Protein AF-A0A6C0J3F4-F1 (afdb_monomer)

Mean predicted aligned error: 19.99 Å

pLDDT: mean 73.55, std 19.99, range [33.19, 97.25]

Radius of gyration: 28.41 Å; Cα contacts (8 Å, |Δi|>4): 77; chains: 1; bounding box: 62×61×69 Å

Organism: NCBI:txid1070528

Sequence (153 aa):
MEDCNICYSNISTVSEQITLSCQHSMCKNCYLHLTKSICPYCRKQFDYSLKDNIKRQELNIDNNYTHPPQLFDTSIHLLNSNFNQLDISNNTRLNNYHIPFSRRERHKIRRRRRDLTESEIKERRKIIRNKCKRKWLLKKGRLNKLKWFEVIL

InterPro domains:
  IPR001841 Zinc finger, RING-type [PF14634] (3-44)
  IPR001841 Zinc finger, RING-type [PS50089] (4-43)
  IPR013083 Zinc finger, RING/FYVE/PHD-type [G3DSA:3.30.40.10] (1-64)
  IPR017907 Zinc finger, RING-type, conserved site [PS00518] (22-31)

Foldseek 3Di:
DDAFPPPRHDQVPDFDWDADPVRDIGGPVVCLQDLAQADPPPRDHDDDDPVSVVVNVVVVNDNPPPDDPPPPPPVPPDDDDDDDDDDDDDDDPPPPPVVPQPPVRVVVVVVVPDDDDPVVVVVVVVVVVVVVVVVVVVVVVVVVVVVVVVVVD

Structure (mmCIF, N/CA/C/O backbone):
data_AF-A0A6C0J3F4-F1
#
_entry.id   AF-A0A6C0J3F4-F1
#
loop_
_atom_site.group_PDB
_atom_site.id
_atom_site.type_symbol
_atom_site.label_atom_id
_atom_site.label_alt_id
_atom_site.label_comp_id
_atom_site.label_asym_id
_atom_site.label_entity_id
_atom_site.label_seq_id
_atom_site.pdbx_PDB_ins_code
_atom_site.Cartn_x
_atom_site.Cartn_y
_atom_site.Cartn_z
_atom_site.occupancy
_atom_site.B_iso_or_equiv
_atom_site.auth_seq_id
_atom_site.auth_comp_id
_atom_site.auth_asym_id
_atom_site.auth_atom_id
_atom_site.pdbx_PDB_model_num
ATOM 1 N N . MET A 1 1 ? -10.549 -24.325 19.747 1.00 53.44 1 MET A N 1
ATOM 2 C CA . MET A 1 1 ? -9.502 -23.304 19.549 1.00 53.44 1 MET A CA 1
ATOM 3 C C . MET A 1 1 ? -10.092 -22.268 18.626 1.00 53.44 1 MET A C 1
ATOM 5 O O . MET A 1 1 ? -10.528 -22.646 17.548 1.00 53.44 1 MET A O 1
ATOM 9 N N . GLU A 1 2 ? -10.231 -21.030 19.089 1.00 67.62 2 GLU A N 1
ATOM 10 C CA . GLU A 1 2 ? -10.721 -19.947 18.236 1.00 67.62 2 GLU A CA 1
ATOM 11 C C . GLU A 1 2 ? -9.522 -19.273 17.573 1.00 67.62 2 GLU A C 1
ATOM 13 O O . GLU A 1 2 ? -8.640 -18.736 18.247 1.00 67.62 2 GLU A O 1
ATOM 18 N N . ASP A 1 3 ? -9.484 -19.328 16.247 1.00 80.81 3 ASP A N 1
ATOM 19 C CA . ASP A 1 3 ? -8.491 -18.617 15.456 1.00 80.81 3 ASP A CA 1
ATOM 20 C C . ASP A 1 3 ? -8.988 -17.206 15.152 1.00 80.81 3 ASP A C 1
ATOM 22 O O . ASP A 1 3 ? -10.180 -16.947 14.967 1.00 80.81 3 ASP A O 1
ATOM 26 N N . CYS A 1 4 ? -8.062 -16.255 15.081 1.00 84.19 4 CYS A N 1
ATOM 27 C CA . CYS A 1 4 ? -8.418 -14.909 14.668 1.00 84.19 4 CYS A CA 1
ATOM 28 C C . CYS A 1 4 ? -8.677 -14.861 13.159 1.00 84.19 4 CYS A C 1
ATOM 30 O O . CYS A 1 4 ? -7.757 -15.062 12.375 1.00 84.19 4 CYS A O 1
ATOM 32 N N . ASN A 1 5 ? -9.873 -14.455 12.732 1.00 84.00 5 ASN A N 1
ATOM 33 C CA . ASN A 1 5 ? -10.233 -14.377 11.305 1.00 84.00 5 ASN A CA 1
ATOM 34 C C . ASN A 1 5 ? -9.459 -13.316 10.490 1.00 84.00 5 ASN A C 1
ATOM 36 O O . ASN A 1 5 ? -9.658 -13.203 9.284 1.00 84.00 5 ASN A O 1
ATOM 40 N N . ILE A 1 6 ? -8.609 -12.505 11.130 1.00 86.38 6 ILE A N 1
ATOM 41 C CA . ILE A 1 6 ? -7.793 -11.481 10.457 1.00 86.38 6 ILE A CA 1
ATOM 42 C C . ILE A 1 6 ? -6.390 -12.016 10.152 1.00 86.38 6 ILE A C 1
ATOM 44 O O . ILE A 1 6 ? -5.904 -11.866 9.035 1.00 86.38 6 ILE A O 1
ATOM 48 N N . CYS A 1 7 ? -5.730 -12.618 11.145 1.00 87.69 7 CYS A N 1
ATOM 49 C CA . CYS A 1 7 ? -4.346 -13.089 11.028 1.00 87.69 7 CYS A CA 1
ATOM 50 C C . CYS A 1 7 ? -4.209 -14.619 11.011 1.00 87.69 7 CYS A C 1
ATOM 52 O O . CYS A 1 7 ? -3.093 -15.118 10.908 1.00 87.69 7 CYS A O 1
ATOM 54 N N . TYR A 1 8 ? -5.318 -15.353 11.152 1.00 86.31 8 TYR A N 1
ATOM 55 C CA . TYR A 1 8 ? -5.394 -16.818 11.238 1.00 86.31 8 TYR A CA 1
ATOM 56 C C . TYR A 1 8 ? -4.472 -17.434 12.299 1.00 86.31 8 TYR A C 1
ATOM 58 O O . TYR A 1 8 ? -4.067 -18.587 12.202 1.00 86.31 8 TYR A O 1
ATOM 66 N N . SER A 1 9 ? -4.100 -16.646 13.309 1.00 81.94 9 SER A N 1
ATOM 67 C CA . SER A 1 9 ? -3.275 -17.106 14.421 1.00 81.94 9 SER A CA 1
ATOM 68 C C . SER A 1 9 ? -4.160 -17.576 15.564 1.00 81.94 9 SER A C 1
ATOM 70 O O . SER A 1 9 ? -5.216 -16.988 15.824 1.00 81.94 9 SER A O 1
ATOM 72 N N . ASN A 1 10 ? -3.685 -18.599 16.266 1.00 75.19 10 ASN A N 1
ATOM 73 C CA . ASN A 1 10 ? -4.386 -19.184 17.394 1.00 75.19 10 ASN A CA 1
ATOM 74 C C . ASN A 1 10 ? -4.392 -18.199 18.573 1.00 75.19 10 ASN A C 1
ATOM 76 O O . ASN A 1 10 ? -3.337 -17.815 19.094 1.00 75.19 10 ASN A O 1
ATOM 80 N N . ILE A 1 11 ? -5.588 -17.751 18.961 1.00 69.12 11 ILE A N 1
ATOM 81 C CA . ILE A 1 11 ? -5.772 -16.703 19.975 1.00 69.12 11 ILE A CA 1
ATOM 82 C C . ILE A 1 11 ? -5.253 -17.193 21.334 1.00 69.12 11 ILE A C 1
ATOM 84 O O . ILE A 1 11 ? -4.614 -16.437 22.061 1.00 69.12 11 ILE A O 1
ATOM 88 N N . SER A 1 12 ? -5.428 -18.481 21.641 1.00 63.81 12 SER A N 1
ATOM 89 C CA . SER A 1 12 ? -5.094 -19.068 22.944 1.00 63.81 12 SER A CA 1
ATOM 90 C C . SER A 1 12 ? -3.597 -19.074 23.277 1.00 63.81 12 SER A C 1
ATOM 92 O O . SER A 1 12 ? -3.243 -19.189 24.445 1.00 63.81 12 SER A O 1
ATOM 94 N N . THR A 1 13 ? -2.717 -18.961 22.279 1.00 60.41 13 THR A N 1
ATOM 95 C CA . THR A 1 13 ? -1.264 -19.119 22.468 1.00 60.41 13 THR A CA 1
ATOM 96 C C . THR A 1 13 ? -0.467 -17.821 22.367 1.00 60.41 13 THR A C 1
ATOM 98 O O . THR A 1 13 ? 0.656 -17.775 22.854 1.00 60.41 13 THR A O 1
ATOM 101 N N . VAL A 1 14 ? -0.997 -16.777 21.714 1.00 60.34 14 VAL A N 1
ATOM 102 C CA . VAL A 1 14 ? -0.178 -15.621 21.284 1.00 60.34 14 VAL A CA 1
ATOM 103 C C . VAL A 1 14 ? -0.761 -14.265 21.685 1.00 60.34 14 VAL A C 1
ATOM 105 O O . VAL A 1 14 ? -0.009 -13.302 21.830 1.00 60.34 14 VAL A O 1
A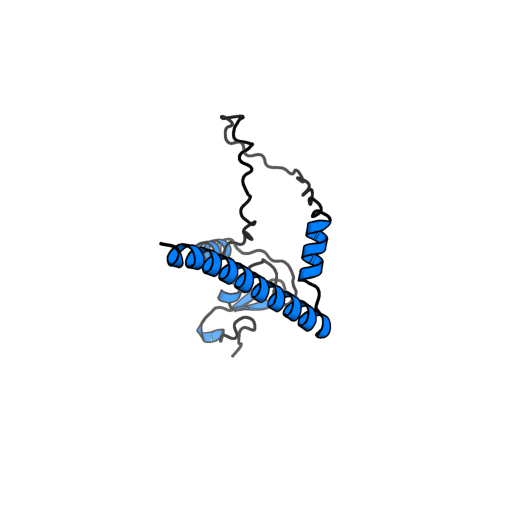TOM 108 N N . SER A 1 15 ? -2.076 -14.132 21.876 1.00 65.25 15 SER A N 1
ATOM 109 C CA . SER A 1 15 ? -2.653 -12.806 22.115 1.00 65.25 15 SER A CA 1
ATOM 110 C C . SER A 1 15 ? -4.022 -12.848 22.773 1.00 65.25 15 SER A C 1
ATOM 112 O O . SER A 1 15 ? -4.896 -13.581 22.327 1.00 65.25 15 SER A O 1
ATOM 114 N N . GLU A 1 16 ? -4.245 -11.953 23.733 1.00 80.38 16 GLU A N 1
ATOM 115 C CA . GLU A 1 16 ? -5.573 -11.672 24.285 1.00 80.38 16 GLU A CA 1
ATOM 116 C C . GLU A 1 16 ? -6.604 -11.372 23.175 1.00 80.38 16 GLU A C 1
ATOM 118 O O . GLU A 1 16 ? -6.291 -10.726 22.167 1.00 80.38 16 GLU A O 1
ATOM 123 N N . GLN A 1 17 ? -7.844 -11.821 23.372 1.00 87.06 17 GLN A N 1
ATOM 124 C CA . GLN A 1 17 ? -8.982 -11.508 22.507 1.00 87.06 17 GLN A CA 1
ATOM 125 C C . GLN A 1 17 ? -9.610 -10.179 22.941 1.00 87.06 17 GLN A C 1
ATOM 127 O O . GLN A 1 17 ? -9.798 -9.933 24.131 1.00 87.06 17 GLN A O 1
ATOM 132 N N . ILE A 1 18 ? -9.951 -9.324 21.978 1.00 88.50 18 ILE A N 1
ATOM 133 C CA . ILE A 1 18 ? -10.669 -8.067 22.212 1.00 88.50 18 ILE A CA 1
ATOM 134 C C . ILE A 1 18 ? -12.017 -8.135 21.512 1.00 88.50 18 ILE A C 1
ATOM 136 O O . ILE A 1 18 ? -12.087 -8.447 20.321 1.00 88.50 18 ILE A O 1
ATOM 140 N N . THR A 1 19 ? -13.070 -7.778 22.243 1.00 90.81 19 THR A N 1
ATOM 141 C CA . THR A 1 19 ? -14.430 -7.643 21.720 1.00 90.81 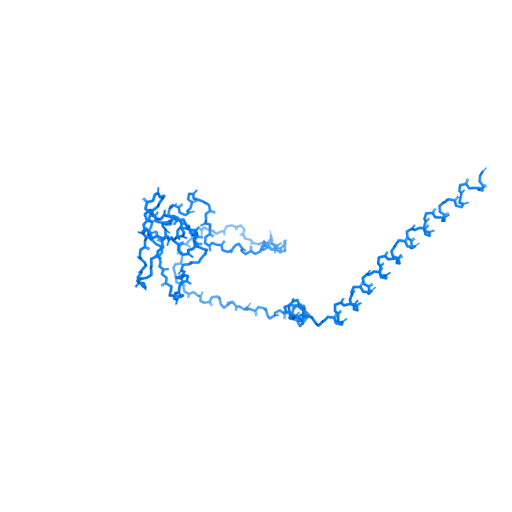19 THR A CA 1
ATOM 142 C C . THR A 1 19 ? -14.783 -6.167 21.603 1.00 90.81 19 THR A C 1
ATOM 144 O O . THR A 1 19 ? -14.720 -5.418 22.575 1.00 90.81 19 THR A O 1
ATOM 147 N N . LEU A 1 20 ? -15.144 -5.738 20.395 1.00 90.88 20 LEU A N 1
ATOM 148 C CA . LEU A 1 20 ? -15.565 -4.365 20.121 1.00 90.88 20 LEU A CA 1
ATOM 149 C C . LEU A 1 20 ? -17.006 -4.117 20.598 1.00 90.88 20 LEU A C 1
ATOM 151 O O . LEU A 1 20 ? -17.793 -5.045 20.769 1.00 90.88 20 LEU A O 1
ATOM 155 N N . SER A 1 21 ? -17.414 -2.845 20.673 1.00 89.81 21 SER A N 1
ATOM 156 C CA . SER A 1 21 ? -18.798 -2.436 20.997 1.00 89.81 21 SER A CA 1
ATOM 157 C C . SER A 1 21 ? -19.861 -2.955 20.016 1.00 89.81 21 SER A C 1
ATOM 159 O O . SER A 1 21 ? -21.056 -2.929 20.299 1.00 89.81 21 SER A O 1
ATOM 161 N N . CYS A 1 22 ? -19.438 -3.420 18.840 1.00 91.31 22 CYS A N 1
ATOM 162 C CA . CYS A 1 22 ? -20.277 -4.080 17.844 1.00 91.31 22 CYS A CA 1
ATOM 163 C C . CYS A 1 22 ? -20.351 -5.607 18.013 1.00 91.31 22 CYS A C 1
ATOM 165 O O . CYS A 1 22 ? -20.757 -6.276 17.069 1.00 91.31 22 CYS A O 1
ATOM 167 N N . GLN A 1 23 ? -19.916 -6.145 19.159 1.00 92.25 23 GLN A N 1
ATOM 168 C CA . GLN A 1 23 ? -19.899 -7.575 19.510 1.00 92.25 23 GLN A CA 1
ATOM 169 C C . GLN A 1 23 ? -19.016 -8.467 18.623 1.00 92.25 23 GLN A C 1
ATOM 171 O O . GLN A 1 23 ? -19.019 -9.683 18.769 1.00 92.25 23 GLN A O 1
ATOM 176 N N . HIS A 1 24 ? -18.211 -7.882 17.737 1.00 91.56 24 HIS A N 1
ATOM 177 C CA . HIS A 1 24 ? -17.225 -8.633 16.968 1.00 91.56 24 HIS A CA 1
ATOM 178 C C . HIS A 1 24 ? -15.910 -8.734 17.735 1.00 91.56 24 HIS A C 1
ATOM 180 O O . HIS A 1 24 ? -15.428 -7.729 18.271 1.00 91.56 24 HIS A O 1
ATOM 186 N N . SER A 1 25 ? -15.312 -9.923 17.732 1.00 90.44 25 SER A N 1
ATOM 187 C CA . SER A 1 25 ? -14.047 -10.201 18.402 1.00 90.44 25 SER A CA 1
ATOM 188 C C . SER A 1 25 ? -12.888 -10.374 17.414 1.00 90.44 25 SER A C 1
ATOM 190 O O . SER A 1 25 ? -13.057 -10.752 16.250 1.00 90.44 25 SER A O 1
ATOM 192 N N . MET A 1 26 ? -11.684 -10.031 17.864 1.00 90.25 26 MET A N 1
ATOM 193 C CA . MET A 1 26 ? -10.438 -10.259 17.132 1.00 90.25 26 MET A CA 1
ATOM 194 C C . MET A 1 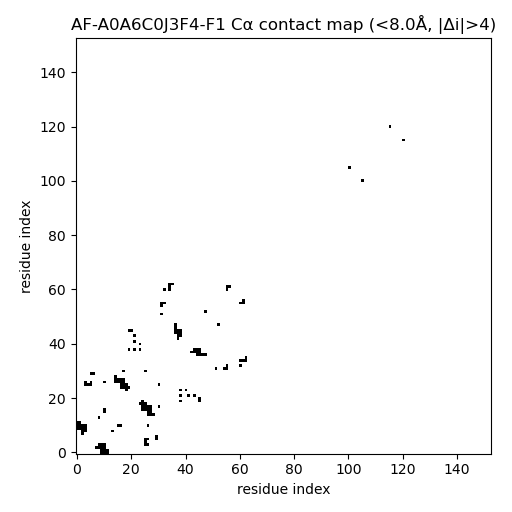26 ? -9.247 -10.314 18.087 1.00 90.25 26 MET A C 1
ATOM 196 O O . MET A 1 26 ? -9.349 -9.957 19.259 1.00 90.25 26 MET A O 1
ATOM 200 N N . CYS A 1 27 ? -8.096 -10.724 17.566 1.00 90.44 27 CYS A N 1
ATOM 201 C CA . CYS A 1 27 ? -6.854 -10.720 18.321 1.00 90.44 27 CYS A CA 1
ATOM 202 C C . CYS A 1 27 ? -6.415 -9.290 18.691 1.00 90.44 27 CYS A C 1
ATOM 204 O O . CYS A 1 27 ? -6.534 -8.370 17.877 1.00 90.44 27 CYS A O 1
ATOM 206 N N . LYS A 1 28 ? -5.852 -9.091 19.889 1.00 89.31 28 LYS A N 1
ATOM 207 C CA . LYS A 1 28 ? -5.352 -7.781 20.349 1.00 89.31 28 LYS A CA 1
ATOM 208 C C . LYS A 1 28 ? -4.312 -7.179 19.411 1.00 89.31 28 LYS A C 1
ATOM 210 O O . LYS A 1 28 ? -4.335 -5.979 19.155 1.00 89.31 28 LYS A O 1
ATOM 215 N N . ASN A 1 29 ? -3.445 -8.018 18.849 1.00 90.00 29 ASN A N 1
ATOM 216 C CA . ASN A 1 29 ? -2.451 -7.575 17.877 1.00 90.00 29 ASN A CA 1
ATOM 217 C C . ASN A 1 29 ? -3.115 -6.980 16.621 1.00 90.00 29 ASN A C 1
ATOM 219 O O . ASN A 1 29 ? -2.766 -5.895 16.168 1.00 90.00 29 ASN A O 1
ATOM 223 N N . CYS A 1 30 ? -4.144 -7.659 16.119 1.00 89.75 30 CYS A N 1
ATOM 224 C CA . CYS A 1 30 ? -4.927 -7.271 14.955 1.00 89.75 30 CYS A CA 1
ATOM 225 C C . CYS A 1 30 ? -5.645 -5.945 15.203 1.00 89.75 30 CYS A C 1
ATOM 227 O O . CYS A 1 30 ? -5.588 -5.049 14.368 1.00 89.75 30 CYS A O 1
ATOM 229 N N . TYR A 1 31 ? -6.264 -5.811 16.378 1.00 92.00 31 TYR A N 1
ATOM 230 C CA . TYR A 1 31 ? -6.929 -4.592 16.828 1.00 92.00 31 TYR A CA 1
ATOM 231 C C . TYR A 1 31 ? -5.971 -3.388 16.872 1.00 92.00 31 TYR A C 1
ATOM 233 O O . TYR A 1 31 ? -6.290 -2.333 16.325 1.00 92.00 31 TYR A O 1
ATOM 241 N N . LEU A 1 32 ? -4.769 -3.545 17.440 1.00 91.25 32 LEU A N 1
ATOM 242 C CA . LEU A 1 32 ? -3.771 -2.468 17.509 1.00 91.25 32 LEU A CA 1
ATOM 243 C C . LEU A 1 32 ? -3.174 -2.093 16.142 1.00 91.25 32 LEU A C 1
ATOM 245 O O . LEU A 1 32 ? -2.706 -0.973 15.988 1.00 91.25 32 LEU A O 1
ATOM 249 N N . HIS A 1 33 ? -3.228 -2.978 15.143 1.00 90.69 33 HIS A N 1
ATOM 250 C CA . HIS A 1 33 ? -2.697 -2.726 13.794 1.00 90.69 33 HIS A CA 1
ATOM 251 C C . HIS A 1 33 ? -3.742 -2.252 12.778 1.00 90.69 33 HIS A C 1
ATOM 253 O O . HIS A 1 33 ? -3.420 -2.018 11.611 1.00 90.69 33 HIS A O 1
ATOM 259 N N . LEU A 1 34 ? -5.000 -2.073 13.185 1.00 89.31 34 LEU A N 1
ATOM 260 C CA . LEU A 1 34 ? -6.015 -1.520 12.293 1.00 89.31 34 LEU A CA 1
ATOM 261 C C . LEU A 1 34 ? -5.649 -0.087 11.893 1.00 89.31 34 LEU A C 1
ATOM 263 O O . LEU A 1 34 ? -5.487 0.781 12.746 1.00 89.31 34 LEU A O 1
ATOM 267 N N . THR A 1 35 ? -5.580 0.176 10.589 1.00 85.25 35 THR A N 1
ATOM 268 C CA . THR A 1 35 ? -5.258 1.502 10.023 1.00 85.25 35 THR A CA 1
ATOM 269 C C . THR A 1 35 ? -6.367 2.534 10.212 1.00 85.25 35 THR A C 1
ATOM 271 O O . THR A 1 35 ? -6.131 3.732 10.101 1.00 85.25 35 THR A O 1
ATOM 274 N N . LYS A 1 36 ? -7.598 2.079 10.458 1.00 86.56 36 LYS A N 1
ATOM 275 C CA . LYS A 1 36 ? -8.772 2.919 10.696 1.00 86.56 36 LYS A CA 1
ATOM 276 C C . LYS A 1 36 ? -9.480 2.433 11.949 1.00 86.56 36 LYS A C 1
ATOM 278 O O . LYS A 1 36 ? -9.529 1.232 12.199 1.00 86.56 36 LYS A O 1
ATOM 283 N N . SER A 1 37 ? -10.088 3.350 12.687 1.00 90.00 37 SER A N 1
ATOM 284 C CA . SER A 1 37 ? -10.900 3.060 13.871 1.00 90.00 37 SER A CA 1
ATOM 285 C C . SER A 1 37 ? -12.311 2.573 13.477 1.00 90.00 37 SER A C 1
ATOM 287 O O . SER A 1 37 ? -13.350 3.143 13.805 1.00 90.00 37 SER A O 1
ATOM 289 N N . ILE A 1 38 ? -12.337 1.527 12.646 1.00 92.12 38 ILE A N 1
ATOM 290 C CA . ILE A 1 38 ? -13.534 0.960 12.022 1.00 92.12 38 ILE A CA 1
ATOM 291 C C . ILE A 1 38 ? -13.474 -0.562 12.152 1.00 92.12 38 ILE A C 1
ATOM 293 O O . ILE A 1 38 ? -12.465 -1.179 11.813 1.00 92.12 38 ILE A O 1
ATOM 297 N N . CYS A 1 39 ? -14.564 -1.179 12.610 1.00 91.25 39 CYS A N 1
ATOM 298 C CA . CYS A 1 39 ? -14.660 -2.631 12.720 1.00 91.25 39 CYS A CA 1
ATOM 299 C C . CYS A 1 39 ? -14.501 -3.308 11.336 1.00 91.25 39 CYS A C 1
ATOM 301 O O . CYS A 1 39 ? -15.265 -2.984 10.423 1.00 91.25 39 CYS A O 1
ATOM 303 N N . PRO A 1 40 ? -13.599 -4.292 11.168 1.00 90.38 40 PRO A N 1
ATOM 304 C CA . PRO A 1 40 ? -13.422 -5.021 9.907 1.00 90.38 40 PRO A CA 1
ATOM 305 C C . PRO A 1 40 ? -14.655 -5.807 9.446 1.00 90.38 40 PRO A C 1
ATOM 307 O O . PRO A 1 40 ? -14.842 -5.997 8.247 1.00 90.38 40 PRO A O 1
ATOM 310 N N . TYR A 1 41 ? -15.502 -6.241 10.383 1.00 91.62 41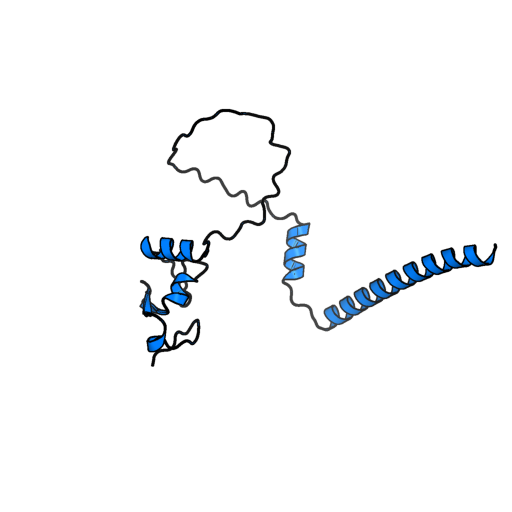 TYR A N 1
ATOM 311 C CA . TYR A 1 41 ? -16.651 -7.101 10.100 1.00 91.62 41 TYR A CA 1
ATOM 312 C C . TYR A 1 41 ? -17.906 -6.295 9.742 1.00 91.62 41 TYR A C 1
ATOM 314 O O . TYR A 1 41 ? -18.478 -6.474 8.672 1.00 91.62 41 TYR A O 1
ATOM 322 N N . CYS A 1 42 ? -18.312 -5.357 10.605 1.00 93.25 42 CYS A N 1
ATOM 323 C CA . CYS A 1 42 ? -19.559 -4.596 10.432 1.00 93.25 42 CYS A CA 1
ATOM 324 C C . CYS A 1 42 ? -19.363 -3.133 10.018 1.00 93.25 42 CYS A C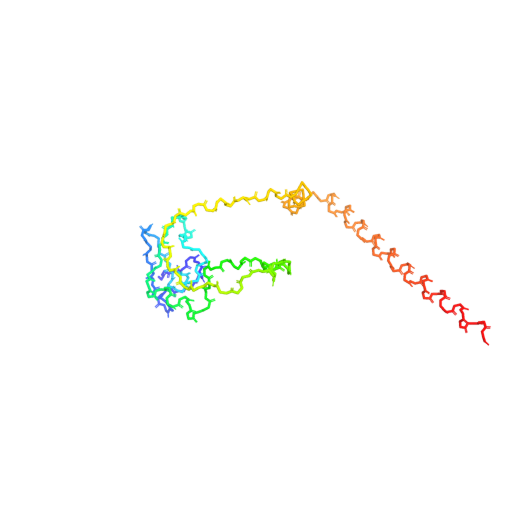 1
ATOM 326 O O . CYS A 1 42 ? -20.339 -2.413 9.826 1.00 93.25 42 CYS A O 1
ATOM 328 N N . ARG A 1 43 ? -18.114 -2.664 9.906 1.00 91.56 43 ARG A N 1
ATOM 329 C CA . ARG A 1 43 ? -17.764 -1.279 9.542 1.00 91.56 43 ARG A CA 1
ATOM 330 C C . ARG A 1 43 ? -18.287 -0.196 10.492 1.00 91.56 43 ARG A C 1
ATOM 332 O O . ARG A 1 43 ? -18.256 0.984 10.146 1.00 91.56 43 ARG A O 1
ATOM 339 N N . LYS A 1 44 ? -18.718 -0.564 11.701 1.00 92.75 44 LYS A N 1
ATOM 340 C CA . LYS A 1 44 ? -19.061 0.397 12.754 1.00 92.75 44 LYS A CA 1
ATOM 341 C C . LYS A 1 44 ? -17.794 1.110 13.235 1.00 92.75 44 LYS A C 1
ATOM 343 O O . LYS A 1 44 ? -16.769 0.459 13.449 1.00 92.75 44 LYS A O 1
ATOM 348 N N . GLN A 1 45 ? -17.868 2.430 13.382 1.00 93.00 45 GLN A N 1
ATOM 349 C CA . GLN A 1 45 ? -16.791 3.229 13.967 1.00 93.00 45 GLN A CA 1
ATOM 350 C C . GLN A 1 45 ? -16.670 2.940 15.467 1.00 93.00 45 GLN A C 1
ATOM 352 O O . GLN A 1 45 ? -17.667 2.653 16.135 1.00 93.00 45 GLN A O 1
ATOM 357 N N . PHE A 1 46 ? -15.446 2.990 15.974 1.00 91.81 46 PHE A N 1
ATOM 358 C CA . PHE A 1 46 ? -15.132 2.882 17.394 1.00 91.81 46 PHE A CA 1
ATOM 359 C C . PHE A 1 46 ? -13.937 3.782 17.712 1.00 91.81 46 PHE A C 1
ATOM 361 O O . PHE A 1 46 ? -13.231 4.193 16.796 1.00 91.81 46 PHE A O 1
ATOM 368 N N . ASP A 1 47 ? -13.685 4.034 18.992 1.00 90.12 47 ASP A N 1
ATOM 369 C CA . ASP A 1 47 ? -12.535 4.815 19.448 1.00 90.12 47 ASP A CA 1
ATOM 370 C C . ASP A 1 47 ? -11.578 3.938 20.261 1.00 90.12 47 ASP A C 1
ATOM 372 O O . ASP A 1 47 ? -12.005 3.044 20.996 1.00 90.12 47 ASP A O 1
ATOM 376 N N . TYR A 1 48 ? -10.274 4.180 20.113 1.00 90.06 48 TYR A N 1
ATOM 377 C CA . TYR A 1 48 ? -9.241 3.509 20.904 1.00 90.06 48 TYR A CA 1
ATOM 378 C C . TYR A 1 48 ? -9.165 4.109 22.306 1.00 90.06 48 TYR A C 1
ATOM 380 O O . TYR A 1 48 ? -9.269 5.326 22.477 1.00 90.06 48 TYR A O 1
ATOM 388 N N . SER A 1 49 ? -8.899 3.271 23.310 1.00 89.81 49 SER A N 1
ATOM 389 C CA . SER A 1 49 ? -8.613 3.769 24.655 1.00 89.81 49 SER A CA 1
ATOM 390 C C . SER A 1 49 ? -7.283 4.535 24.692 1.00 89.81 49 SER A C 1
ATOM 392 O O . SER A 1 49 ? -6.410 4.344 23.842 1.00 89.81 49 SER A O 1
ATOM 394 N N . LEU A 1 50 ? -7.078 5.375 25.714 1.00 89.06 50 LEU A N 1
ATOM 395 C CA . LEU A 1 50 ? -5.807 6.090 25.904 1.00 89.06 50 LEU A CA 1
ATOM 396 C C . LEU A 1 50 ? -4.608 5.124 25.946 1.00 89.06 50 LEU A C 1
ATOM 398 O O . LEU A 1 50 ? -3.590 5.371 25.308 1.00 89.06 50 LEU A O 1
ATOM 402 N N . LYS A 1 51 ? -4.761 3.987 26.639 1.00 91.19 51 LYS A N 1
ATOM 403 C CA . LYS A 1 51 ? -3.730 2.942 26.730 1.00 91.19 51 LYS A CA 1
ATOM 404 C C . LYS A 1 51 ? -3.425 2.310 25.370 1.00 91.19 51 LYS A C 1
ATOM 406 O O . LYS A 1 51 ? -2.270 2.002 25.092 1.00 91.19 51 LYS A O 1
ATOM 411 N N . ASP A 1 52 ? -4.438 2.123 24.527 1.00 90.31 52 ASP A N 1
ATOM 412 C CA . ASP A 1 52 ? -4.251 1.567 23.184 1.00 90.31 52 ASP A CA 1
ATOM 413 C C . ASP A 1 52 ? -3.537 2.559 22.269 1.00 90.31 52 ASP A C 1
ATOM 415 O O . ASP A 1 52 ? -2.649 2.165 21.521 1.00 90.31 52 ASP A O 1
ATOM 419 N N . ASN A 1 53 ? -3.875 3.849 22.353 1.00 87.94 53 ASN A N 1
ATOM 420 C CA . ASN A 1 53 ? -3.205 4.886 21.570 1.00 87.94 53 ASN A CA 1
ATOM 421 C C . ASN A 1 53 ? -1.713 4.990 21.912 1.00 87.94 53 ASN A C 1
ATOM 423 O O . ASN A 1 53 ? -0.901 5.063 20.994 1.00 87.94 53 ASN A O 1
ATOM 427 N N . ILE A 1 54 ? -1.348 4.914 23.197 1.00 88.38 54 ILE A N 1
ATOM 428 C CA . ILE A 1 54 ? 0.061 4.891 23.629 1.00 88.38 54 ILE A CA 1
ATOM 429 C C . ILE A 1 54 ? 0.789 3.688 23.011 1.00 88.38 54 ILE A C 1
ATOM 431 O O . ILE A 1 54 ? 1.821 3.856 22.369 1.00 88.38 54 ILE A O 1
ATOM 435 N N . LYS A 1 55 ? 0.206 2.484 23.089 1.00 89.69 55 LYS A N 1
ATOM 436 C CA . LYS A 1 55 ? 0.799 1.280 22.477 1.00 89.69 55 LYS A CA 1
ATOM 437 C C . LYS A 1 55 ? 0.946 1.386 20.964 1.00 89.69 55 LYS A C 1
ATOM 439 O O . LYS A 1 55 ? 1.912 0.897 20.393 1.00 89.69 55 LYS A O 1
ATOM 444 N N . ARG A 1 56 ? -0.018 2.007 20.287 1.00 88.88 56 ARG A N 1
ATOM 445 C CA . ARG A 1 56 ? 0.055 2.228 18.837 1.00 88.88 56 ARG A CA 1
ATOM 446 C C . ARG A 1 56 ? 1.171 3.203 18.469 1.00 88.88 56 ARG A C 1
ATOM 448 O O . ARG A 1 56 ? 1.850 2.966 17.475 1.00 88.88 56 ARG A O 1
ATOM 455 N N . GLN A 1 57 ? 1.381 4.247 19.274 1.00 85.69 57 GLN A N 1
ATOM 456 C CA . GLN A 1 57 ? 2.504 5.175 19.111 1.00 85.69 57 GLN A CA 1
ATOM 457 C C . GLN A 1 57 ? 3.850 4.465 19.305 1.00 85.69 57 GLN A C 1
ATOM 459 O O . GLN A 1 57 ? 4.733 4.621 18.471 1.00 85.69 57 GLN A O 1
ATOM 464 N N . GLU A 1 58 ? 3.986 3.616 20.331 1.00 88.12 58 GLU A N 1
ATOM 465 C CA . GLU A 1 58 ? 5.191 2.793 20.549 1.00 88.12 58 GLU A CA 1
ATOM 466 C C . GLU A 1 58 ? 5.498 1.868 19.358 1.00 88.12 58 GLU A C 1
ATOM 468 O O . GLU A 1 58 ? 6.658 1.635 19.021 1.00 88.12 58 GLU A O 1
ATOM 473 N N . LEU A 1 59 ? 4.458 1.366 18.686 1.00 85.44 59 LEU A N 1
ATOM 474 C CA . LEU A 1 59 ? 4.575 0.519 17.496 1.00 85.44 59 LEU A CA 1
ATOM 475 C C . LEU A 1 59 ? 4.791 1.309 16.189 1.00 85.44 59 LEU A C 1
ATOM 477 O O . LEU A 1 59 ? 4.850 0.697 15.123 1.00 85.44 59 LEU A O 1
ATOM 481 N N . ASN A 1 60 ? 4.911 2.641 16.244 1.00 83.12 60 ASN A N 1
ATOM 482 C CA . ASN A 1 60 ? 4.964 3.534 15.076 1.00 83.12 60 ASN A CA 1
ATOM 483 C C . ASN A 1 60 ? 3.775 3.346 14.112 1.00 83.12 60 ASN A C 1
ATOM 485 O O . ASN A 1 60 ? 3.911 3.438 12.889 1.00 83.12 60 ASN A O 1
ATOM 489 N N . ILE A 1 61 ? 2.593 3.047 14.657 1.00 76.50 61 ILE A N 1
ATOM 490 C CA . ILE A 1 61 ? 1.358 2.884 13.888 1.0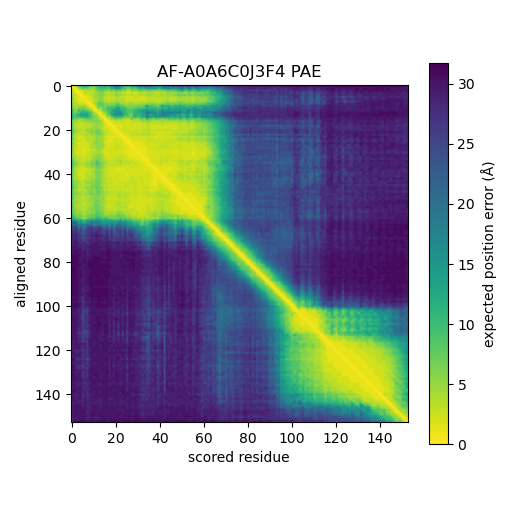0 76.50 61 ILE A CA 1
ATOM 491 C C . ILE A 1 61 ? 0.622 4.219 13.895 1.00 76.50 61 ILE A C 1
ATOM 493 O O . ILE A 1 61 ? -0.272 4.472 14.710 1.00 76.50 61 ILE A O 1
ATOM 497 N N . ASP A 1 62 ? 0.995 5.078 12.954 1.00 63.78 62 ASP A N 1
ATOM 498 C CA . ASP A 1 62 ? 0.338 6.362 12.779 1.00 63.78 62 ASP A CA 1
ATOM 499 C C . ASP A 1 62 ? -1.038 6.184 12.125 1.00 63.78 62 ASP A C 1
ATOM 501 O O . ASP A 1 62 ? -1.178 5.712 10.996 1.00 63.78 62 ASP A O 1
ATOM 505 N N . ASN A 1 63 ? -2.083 6.631 12.828 1.00 57.47 63 ASN A N 1
ATOM 506 C CA . ASN A 1 63 ? -3.424 6.810 12.254 1.00 57.47 63 ASN A CA 1
ATOM 507 C C . ASN A 1 63 ? -3.466 7.943 11.218 1.00 57.47 63 ASN A C 1
ATOM 509 O O . ASN A 1 63 ? -4.438 8.076 10.469 1.00 57.47 63 ASN A O 1
ATOM 513 N N . ASN A 1 64 ? -2.414 8.761 11.176 1.00 53.88 64 ASN A N 1
ATOM 514 C CA . ASN A 1 64 ? -2.234 9.766 10.154 1.00 53.88 64 ASN A CA 1
A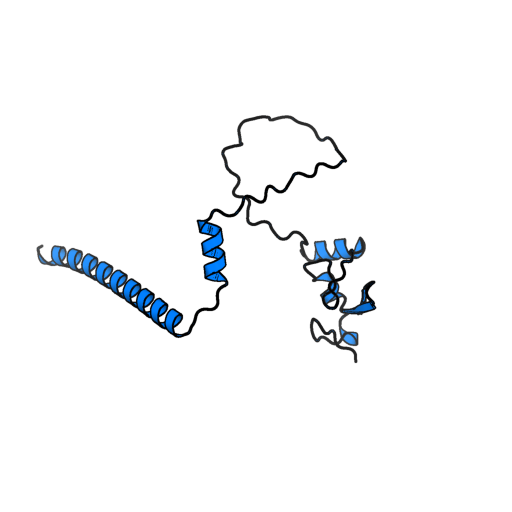TOM 515 C C . ASN A 1 64 ? -1.865 9.056 8.860 1.00 53.88 64 ASN A C 1
ATOM 517 O O . ASN A 1 64 ? -0.706 8.743 8.600 1.00 53.88 64 ASN A O 1
ATOM 521 N N . TYR A 1 65 ? -2.887 8.825 8.033 1.00 50.06 65 TYR A N 1
ATOM 522 C CA . TYR A 1 65 ? -2.719 8.656 6.598 1.00 50.06 65 TYR A CA 1
ATOM 523 C C . TYR A 1 65 ? -1.791 9.783 6.159 1.00 50.06 65 TYR A C 1
ATOM 525 O O . TYR A 1 65 ? -2.201 10.944 6.153 1.00 50.06 65 TYR A O 1
ATOM 533 N N . THR A 1 66 ? -0.523 9.459 5.909 1.00 43.53 66 THR A N 1
ATOM 534 C CA . THR A 1 66 ? 0.474 10.426 5.479 1.00 43.53 66 THR A CA 1
ATOM 535 C C . THR A 1 66 ? -0.118 11.075 4.248 1.00 43.53 66 THR A C 1
ATOM 537 O O . THR A 1 66 ? -0.273 10.452 3.192 1.00 43.53 66 THR A O 1
ATOM 540 N N . HIS A 1 67 ? -0.546 12.325 4.409 1.00 51.84 67 HIS A N 1
ATOM 541 C CA . HIS A 1 67 ? -0.806 13.169 3.270 1.00 51.84 67 HIS A CA 1
ATOM 542 C C . HIS A 1 67 ? 0.441 13.042 2.388 1.00 51.84 67 HIS A C 1
ATOM 544 O O . HIS A 1 67 ? 1.557 13.047 2.925 1.00 51.84 67 HIS A O 1
ATOM 550 N N . PRO A 1 68 ? 0.295 12.852 1.064 1.00 50.00 68 PRO A N 1
ATOM 551 C CA . PRO A 1 68 ? 1.455 12.930 0.188 1.00 50.00 68 PRO A CA 1
ATOM 552 C C . PRO A 1 68 ? 2.206 14.218 0.546 1.00 50.00 68 PRO A C 1
ATOM 554 O O . PRO A 1 68 ? 1.518 15.195 0.867 1.00 50.00 68 PRO A O 1
ATOM 557 N N . PRO A 1 69 ? 3.556 14.215 0.541 1.00 44.50 69 PRO A N 1
ATOM 558 C CA . PRO A 1 69 ? 4.343 15.367 0.952 1.00 44.50 69 PRO A CA 1
ATOM 559 C C . PRO A 1 69 ? 3.714 16.602 0.337 1.00 44.50 69 PRO A C 1
ATOM 561 O O . PRO A 1 69 ? 3.569 16.670 -0.890 1.00 44.50 69 PRO A O 1
ATOM 564 N N . GLN A 1 70 ? 3.224 17.507 1.185 1.00 53.03 70 GLN A N 1
ATOM 565 C CA . GLN A 1 70 ? 2.765 18.783 0.682 1.00 53.03 70 GLN A CA 1
ATOM 566 C C . GLN A 1 70 ? 4.008 19.383 0.044 1.00 53.03 70 GLN A C 1
ATOM 568 O O . GLN A 1 70 ? 5.011 19.598 0.720 1.00 53.03 70 GLN A O 1
ATOM 573 N N . LEU A 1 71 ? 3.997 19.514 -1.284 1.00 49.88 71 LEU A N 1
ATOM 574 C CA . LEU A 1 71 ? 4.977 20.337 -1.963 1.00 49.88 71 LEU A CA 1
ATOM 575 C C . LEU A 1 71 ? 4.763 21.718 -1.362 1.00 49.88 71 LEU A C 1
ATOM 577 O O . LEU A 1 71 ? 3.774 22.375 -1.678 1.00 49.88 71 LEU A O 1
ATOM 581 N N . PHE A 1 72 ? 5.606 22.079 -0.401 1.00 43.47 72 PHE A N 1
ATOM 582 C CA . PHE A 1 72 ? 5.657 23.424 0.124 1.00 43.47 72 PHE A CA 1
ATOM 583 C C . PHE A 1 72 ? 5.918 24.307 -1.092 1.00 43.47 72 PHE A C 1
ATOM 585 O O . PHE A 1 72 ? 6.982 24.222 -1.708 1.00 43.47 72 PHE A O 1
ATOM 592 N N . ASP A 1 73 ? 4.910 25.076 -1.498 1.00 43.66 73 ASP A N 1
ATOM 593 C CA . ASP A 1 73 ? 5.109 26.145 -2.459 1.00 43.66 73 ASP A CA 1
ATOM 594 C C . ASP A 1 73 ? 6.056 27.121 -1.761 1.00 43.66 73 ASP A C 1
ATOM 596 O O . ASP A 1 73 ? 5.687 27.811 -0.809 1.00 43.66 73 ASP A O 1
ATOM 600 N N . THR A 1 74 ? 7.318 27.142 -2.183 1.00 48.28 74 THR A N 1
ATOM 601 C CA . THR A 1 74 ? 8.372 28.009 -1.632 1.00 48.28 74 THR A CA 1
ATOM 602 C C . THR A 1 74 ? 8.101 29.505 -1.848 1.00 48.28 74 THR A C 1
ATOM 604 O O . THR A 1 74 ? 8.970 30.334 -1.603 1.00 48.28 74 THR A O 1
ATOM 607 N N . SER A 1 75 ? 6.901 29.884 -2.291 1.00 45.75 75 SER A N 1
ATOM 608 C CA . SER A 1 75 ? 6.471 31.264 -2.499 1.00 45.75 75 SER A CA 1
ATOM 609 C C . SER A 1 75 ? 5.856 31.935 -1.266 1.00 45.75 75 SER A C 1
ATOM 611 O O . SER A 1 75 ? 5.569 33.125 -1.336 1.00 45.75 75 SER A O 1
ATOM 613 N N . ILE A 1 76 ? 5.680 31.242 -0.134 1.00 46.22 76 ILE A N 1
ATOM 614 C CA . ILE A 1 76 ? 5.252 31.871 1.133 1.00 46.22 76 ILE A CA 1
ATOM 615 C C . ILE A 1 76 ? 6.374 31.760 2.169 1.00 46.22 76 ILE A C 1
ATOM 617 O O . ILE A 1 76 ? 6.243 31.108 3.196 1.00 46.22 76 ILE A O 1
ATOM 621 N N . HIS A 1 77 ? 7.518 32.378 1.877 1.00 41.91 77 HIS A N 1
ATOM 622 C CA . HIS A 1 77 ? 8.579 32.588 2.871 1.00 41.91 77 HIS A CA 1
ATOM 623 C C . HIS A 1 77 ? 8.878 34.059 3.163 1.00 41.91 77 HIS A C 1
ATOM 625 O O . HIS A 1 77 ? 9.832 34.365 3.869 1.00 41.91 77 HIS A O 1
ATOM 631 N N . LEU A 1 78 ? 8.031 34.982 2.711 1.00 44.53 78 LEU A N 1
ATOM 632 C CA . LEU A 1 78 ? 8.080 36.364 3.167 1.00 44.53 78 LEU A CA 1
ATOM 633 C C . LEU A 1 78 ? 6.676 36.815 3.539 1.00 44.53 78 LEU A C 1
ATOM 635 O O . LEU A 1 78 ? 5.938 37.284 2.683 1.00 44.53 78 LEU A O 1
ATOM 639 N N . LEU A 1 79 ? 6.313 36.622 4.806 1.00 43.31 79 LEU A N 1
ATOM 640 C CA . LEU A 1 79 ? 5.737 37.654 5.671 1.00 43.31 79 LEU A CA 1
ATOM 641 C C . LEU A 1 79 ? 5.387 37.032 7.030 1.00 43.31 79 LEU A C 1
ATOM 643 O O . LEU A 1 79 ? 4.642 36.061 7.115 1.00 43.31 79 LEU A O 1
ATOM 647 N N . ASN A 1 80 ? 5.916 37.674 8.069 1.00 43.28 80 ASN A N 1
ATOM 648 C CA . ASN A 1 80 ? 5.550 37.577 9.483 1.00 43.28 80 ASN A CA 1
ATOM 649 C C . ASN A 1 80 ? 6.222 36.469 10.299 1.00 43.28 80 ASN A C 1
ATOM 651 O O . ASN A 1 80 ? 5.617 35.510 10.77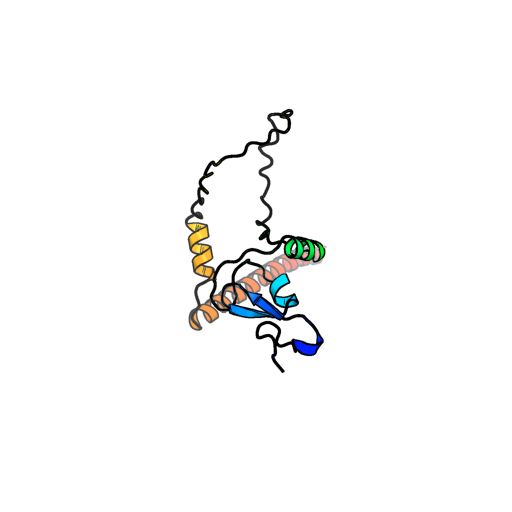0 1.00 43.28 80 ASN A O 1
ATOM 655 N N . SER A 1 81 ? 7.501 36.716 10.572 1.00 49.50 81 SER A N 1
ATOM 656 C CA . SER A 1 81 ? 8.061 36.543 11.909 1.00 49.50 81 SER A CA 1
ATOM 657 C C . SER A 1 81 ? 7.187 37.249 12.961 1.00 49.50 81 SER A C 1
ATOM 659 O O . SER A 1 81 ? 6.731 38.370 12.744 1.00 49.50 81 SER A O 1
ATOM 661 N N . ASN A 1 82 ? 7.020 36.582 14.107 1.00 47.72 82 ASN A N 1
ATOM 662 C CA . ASN A 1 82 ? 6.240 36.950 15.297 1.00 47.72 82 ASN A CA 1
ATOM 663 C C . ASN A 1 82 ? 4.729 36.719 15.204 1.00 47.72 82 ASN A C 1
ATOM 665 O O . ASN A 1 82 ? 3.995 37.636 14.871 1.00 47.72 82 ASN A O 1
ATOM 669 N N . PHE A 1 83 ? 4.256 35.558 15.668 1.00 37.19 83 PHE A N 1
ATOM 670 C CA . PHE A 1 83 ? 3.084 35.534 16.546 1.00 37.19 83 PHE A CA 1
ATOM 671 C C . PHE A 1 83 ? 3.179 34.378 17.545 1.00 37.19 83 PHE A C 1
ATOM 673 O O . PHE A 1 83 ? 3.413 33.226 17.189 1.00 37.19 83 PHE A O 1
ATOM 680 N N . ASN A 1 84 ? 3.044 34.755 18.813 1.00 40.59 84 ASN A N 1
ATOM 681 C CA . ASN A 1 84 ? 3.017 33.889 19.976 1.00 40.59 84 ASN A CA 1
ATOM 682 C C . ASN A 1 84 ? 1.864 32.881 19.913 1.00 40.59 84 ASN A C 1
ATOM 684 O O . ASN A 1 84 ? 0.797 33.147 19.363 1.00 40.59 84 ASN A O 1
ATOM 688 N N . GLN A 1 85 ? 2.110 31.752 20.565 1.00 43.66 85 GLN A N 1
ATOM 689 C CA . GLN A 1 85 ? 1.149 30.775 21.054 1.00 43.66 85 GLN A CA 1
ATOM 690 C C . GLN A 1 85 ? -0.166 31.422 21.530 1.00 43.66 85 GLN A C 1
ATOM 692 O O . GLN A 1 85 ? -0.167 32.193 22.486 1.00 43.66 85 GLN A O 1
ATOM 697 N N . LEU A 1 86 ? -1.281 31.065 20.889 1.00 35.28 86 LEU A N 1
ATOM 698 C CA . LEU A 1 86 ? -2.628 31.223 21.434 1.00 35.28 86 LEU A CA 1
ATOM 699 C C . LEU A 1 86 ? -3.451 29.983 21.085 1.00 35.28 86 LEU A C 1
ATOM 701 O O . LEU A 1 86 ? -3.714 29.698 19.916 1.00 35.28 86 LEU A O 1
ATOM 705 N N . ASP A 1 87 ? -3.855 29.264 22.129 1.00 44.44 87 ASP A N 1
ATOM 706 C CA . ASP A 1 87 ? -4.967 28.325 22.093 1.00 44.44 87 ASP A CA 1
ATOM 707 C C . ASP A 1 87 ? -6.223 29.049 21.603 1.00 44.44 87 ASP A C 1
ATOM 709 O O . ASP A 1 87 ? -6.721 29.968 22.255 1.00 44.44 87 ASP A O 1
ATOM 713 N N . ILE A 1 88 ? -6.763 28.616 20.465 1.00 35.81 88 ILE A N 1
ATOM 714 C CA . ILE A 1 88 ? -8.120 28.966 20.047 1.00 35.81 88 ILE A CA 1
ATOM 715 C C . ILE A 1 88 ? -8.847 27.664 19.738 1.00 35.81 88 ILE A C 1
ATOM 717 O O . ILE A 1 88 ? -8.778 27.087 18.652 1.00 35.81 88 ILE A O 1
ATOM 721 N N . SER A 1 89 ? -9.554 27.204 20.763 1.00 39.25 89 SER A N 1
ATOM 722 C CA . SER A 1 89 ? -10.747 26.394 20.610 1.00 39.25 89 SER A CA 1
ATOM 723 C C . SER A 1 89 ? -11.752 27.108 19.693 1.00 39.25 89 SER A C 1
ATOM 725 O O . SER A 1 89 ? -11.865 28.331 19.699 1.00 39.25 89 SER A O 1
ATOM 727 N N . ASN A 1 90 ? -12.529 26.300 18.966 1.00 37.16 90 ASN A N 1
ATOM 728 C CA . ASN A 1 90 ? -13.711 26.642 18.164 1.00 37.16 90 ASN A CA 1
ATOM 729 C C . ASN A 1 90 ? -13.513 26.782 16.644 1.00 37.16 90 ASN A C 1
ATOM 731 O O . ASN A 1 90 ? -13.269 27.844 16.085 1.00 37.16 90 ASN A O 1
ATOM 735 N N . ASN A 1 91 ? -13.822 25.670 15.973 1.00 42.94 91 ASN A N 1
ATOM 736 C CA . ASN A 1 91 ? -14.939 25.622 15.029 1.00 42.94 91 ASN A CA 1
ATOM 737 C C . ASN A 1 91 ? -14.914 26.683 13.916 1.00 42.94 91 ASN A C 1
ATOM 739 O O . ASN A 1 91 ? -15.792 27.535 13.816 1.00 42.94 91 ASN A O 1
ATOM 743 N N . THR A 1 92 ? -13.974 26.544 12.987 1.00 33.19 92 THR A N 1
ATOM 744 C CA . THR A 1 92 ? -14.276 26.881 11.599 1.00 33.19 92 THR A CA 1
ATOM 745 C C . THR A 1 92 ? -14.140 25.620 10.773 1.00 33.19 92 THR A C 1
ATOM 747 O O . THR A 1 92 ? -13.081 25.008 10.653 1.00 33.19 92 THR A O 1
ATOM 750 N N . ARG A 1 93 ? -15.274 25.217 10.203 1.00 37.59 93 ARG A N 1
ATOM 751 C CA . ARG A 1 93 ? -15.339 24.458 8.963 1.00 37.59 93 ARG A CA 1
ATOM 752 C C . ARG A 1 93 ? -14.478 25.196 7.935 1.00 37.59 93 ARG A C 1
ATOM 754 O O . ARG A 1 93 ? -14.991 25.996 7.156 1.00 37.59 93 ARG A O 1
ATOM 761 N N . LEU A 1 94 ? -13.170 24.960 7.932 1.00 35.75 94 LEU A N 1
ATOM 762 C CA . LEU A 1 94 ? -12.342 25.243 6.775 1.00 35.75 94 LEU A CA 1
ATOM 763 C C . LEU A 1 94 ? -12.800 24.234 5.742 1.00 35.75 94 LEU A C 1
ATOM 765 O O . LEU A 1 94 ? -12.385 23.077 5.722 1.00 35.75 94 LEU A O 1
ATOM 769 N N . ASN A 1 95 ? -13.797 24.685 4.981 1.00 36.81 95 ASN A N 1
ATOM 770 C CA . ASN A 1 95 ? -14.256 24.092 3.753 1.00 36.81 95 ASN A CA 1
ATOM 771 C C . ASN A 1 95 ? -13.022 23.546 3.048 1.00 36.81 95 ASN A C 1
ATOM 773 O O . ASN A 1 95 ? -12.218 24.312 2.514 1.00 36.81 95 ASN A O 1
ATOM 777 N N . ASN A 1 96 ? -12.881 22.218 3.073 1.00 40.06 96 ASN A N 1
ATOM 778 C CA . ASN A 1 96 ? -12.128 21.492 2.076 1.00 40.06 96 ASN A CA 1
ATOM 779 C C . ASN A 1 96 ? -12.772 21.898 0.755 1.00 40.06 96 ASN A C 1
ATOM 781 O O . ASN A 1 96 ? -13.700 21.246 0.274 1.00 40.06 96 ASN A O 1
ATOM 785 N N . TYR A 1 97 ? -12.311 23.009 0.184 1.00 39.19 97 TYR A N 1
ATOM 786 C CA . TYR A 1 97 ? -12.397 23.253 -1.233 1.00 39.19 97 TYR A CA 1
ATOM 787 C C . TYR A 1 97 ? -11.625 22.093 -1.835 1.00 39.19 97 TYR A C 1
ATOM 789 O O . TYR A 1 97 ? -10.412 22.133 -2.017 1.00 39.19 97 TYR A O 1
ATOM 797 N N . HIS A 1 98 ? -12.351 20.997 -2.046 1.00 53.53 98 HIS A N 1
ATOM 798 C CA . HIS A 1 98 ? -11.949 19.888 -2.866 1.00 53.53 98 HIS A CA 1
ATOM 799 C C . HIS A 1 98 ? -11.705 20.523 -4.223 1.00 53.53 98 HIS A C 1
ATOM 801 O O . HIS A 1 98 ? -12.635 20.645 -5.020 1.00 53.53 98 HIS A O 1
ATOM 807 N N . ILE A 1 99 ? -10.472 20.973 -4.473 1.00 55.16 99 ILE A N 1
ATOM 808 C CA . ILE A 1 99 ? -10.071 21.475 -5.778 1.00 55.16 99 ILE A CA 1
ATOM 809 C C . ILE A 1 99 ? -10.477 20.357 -6.730 1.00 55.16 99 ILE A C 1
ATOM 811 O O . ILE A 1 99 ?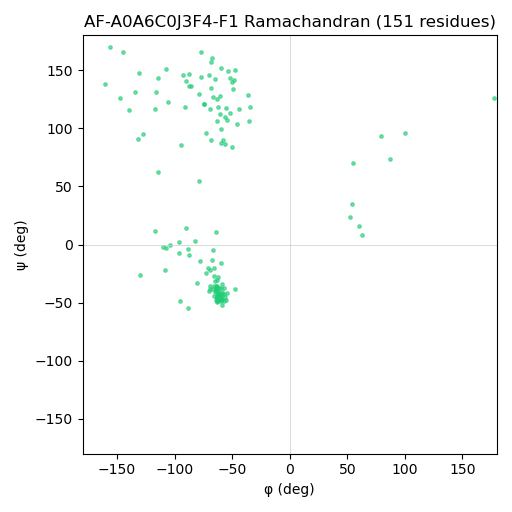 -10.007 19.220 -6.586 1.00 55.16 99 ILE A O 1
ATOM 815 N N . PRO A 1 100 ? -11.454 20.587 -7.620 1.00 53.50 100 PRO A N 1
ATOM 816 C CA . PRO A 1 100 ? -11.888 19.535 -8.503 1.00 53.50 100 PRO A CA 1
ATOM 817 C C . PRO A 1 100 ? -10.658 19.211 -9.334 1.00 53.50 100 PRO A C 1
ATOM 819 O O . PRO A 1 100 ? -10.142 20.093 -10.020 1.00 53.50 100 PRO A O 1
ATOM 822 N N . PHE A 1 101 ? -10.162 17.969 -9.242 1.00 56.84 101 PHE A N 1
ATOM 823 C CA . PHE A 1 101 ? -9.100 17.477 -10.114 1.00 56.84 101 PHE A CA 1
ATOM 824 C C . PHE A 1 101 ? -9.315 18.073 -11.507 1.00 56.84 101 PHE A C 1
ATOM 826 O O . PHE A 1 101 ? -10.435 18.004 -12.040 1.00 56.84 101 PHE A O 1
ATOM 833 N N . SER A 1 102 ? -8.277 18.682 -12.089 1.00 75.31 102 SER A N 1
ATOM 834 C CA . SER A 1 102 ? -8.376 19.226 -13.444 1.00 75.31 102 SER A CA 1
ATOM 835 C C . SER A 1 102 ? -9.021 18.181 -14.360 1.00 75.31 102 SER A C 1
ATOM 837 O O . SER A 1 102 ? -8.911 16.970 -14.121 1.00 75.31 102 SER A O 1
ATOM 839 N N . ARG A 1 103 ? -9.738 18.603 -15.412 1.00 71.38 103 ARG A N 1
ATOM 840 C CA . ARG A 1 103 ? -10.391 17.653 -16.340 1.00 71.38 103 ARG A CA 1
ATOM 841 C C . ARG A 1 103 ? -9.418 16.541 -16.765 1.00 71.38 103 ARG A C 1
ATOM 843 O O . ARG A 1 103 ? -9.789 15.368 -16.796 1.00 71.38 103 ARG A O 1
ATOM 850 N N . ARG A 1 104 ? -8.149 16.909 -16.971 1.00 69.44 104 ARG A N 1
ATOM 851 C CA . ARG A 1 104 ? -7.027 16.008 -17.246 1.00 69.44 104 ARG A CA 1
ATOM 852 C C . ARG A 1 104 ? -6.794 14.967 -16.145 1.00 69.44 104 ARG A C 1
ATOM 854 O O . ARG A 1 104 ? -6.747 13.778 -16.454 1.00 69.44 104 ARG A O 1
ATOM 861 N N . GLU A 1 105 ? -6.678 15.375 -14.884 1.00 67.75 105 GLU A N 1
ATOM 862 C CA . GLU A 1 105 ? -6.429 14.449 -13.771 1.00 67.75 105 GLU A CA 1
ATOM 863 C C . GLU A 1 105 ? -7.637 13.539 -13.487 1.00 67.75 105 GLU A C 1
ATOM 865 O O . GLU A 1 105 ? -7.457 12.336 -13.283 1.00 67.75 105 GLU A O 1
ATOM 870 N N . ARG A 1 106 ? -8.878 14.035 -13.632 1.00 72.50 106 ARG A N 1
ATOM 871 C CA . ARG A 1 106 ? -10.083 13.176 -13.569 1.00 72.50 106 ARG A CA 1
ATOM 872 C C . ARG A 1 106 ? -10.074 12.096 -14.645 1.00 72.50 106 ARG A C 1
ATOM 874 O O . ARG A 1 106 ? -10.327 10.926 -14.355 1.00 72.50 106 ARG A O 1
ATOM 881 N N . HIS A 1 107 ? -9.751 12.458 -15.887 1.00 73.12 107 HIS A N 1
ATOM 882 C CA . HIS A 1 107 ? -9.646 11.485 -16.976 1.00 73.12 107 HIS A CA 1
ATOM 883 C C . HIS A 1 107 ? -8.523 10.471 -16.748 1.00 73.12 107 HIS A C 1
ATOM 885 O O . HIS A 1 107 ? -8.697 9.286 -17.034 1.00 73.12 107 HIS A O 1
ATOM 891 N N . LYS A 1 108 ? -7.382 10.907 -16.215 1.00 71.81 108 LYS A N 1
ATOM 892 C CA . LYS A 1 108 ? -6.236 10.042 -15.920 1.00 71.81 108 LYS A CA 1
ATOM 893 C C . LYS A 1 108 ? -6.573 8.987 -14.867 1.00 71.81 108 LYS A C 1
ATOM 895 O O . LYS A 1 108 ? -6.266 7.818 -15.080 1.00 71.81 108 LYS A O 1
ATOM 900 N N . ILE A 1 109 ? -7.249 9.371 -13.782 1.00 71.88 109 ILE A N 1
ATOM 901 C CA . ILE A 1 109 ? -7.690 8.438 -12.734 1.00 71.88 109 ILE A CA 1
ATOM 902 C C . ILE A 1 109 ? -8.694 7.428 -13.301 1.00 71.88 109 ILE A C 1
ATOM 904 O O . ILE A 1 109 ? -8.498 6.224 -13.138 1.00 71.88 109 ILE A O 1
ATOM 908 N N . ARG A 1 110 ? -9.715 7.890 -14.041 1.00 72.81 110 ARG A N 1
ATOM 909 C CA . ARG A 1 110 ? -10.699 6.997 -14.686 1.00 72.81 110 ARG A CA 1
ATOM 910 C C . ARG A 1 110 ? -10.039 5.991 -15.627 1.00 72.81 110 ARG A C 1
ATOM 912 O O . ARG A 1 110 ? -10.364 4.813 -15.595 1.00 72.81 110 ARG A O 1
ATOM 919 N N . ARG A 1 111 ? -9.059 6.430 -16.422 1.00 69.56 111 ARG A N 1
ATOM 920 C CA . ARG A 1 111 ? -8.311 5.546 -17.330 1.00 69.56 111 ARG A CA 1
ATOM 921 C C . ARG A 1 111 ? -7.458 4.498 -16.614 1.00 69.56 111 ARG A C 1
ATOM 923 O O . ARG A 1 111 ? -7.174 3.479 -17.233 1.00 69.56 111 ARG A O 1
ATOM 930 N N . ARG A 1 112 ? -7.008 4.756 -15.380 1.00 73.25 112 ARG A N 1
ATOM 931 C CA . ARG A 1 112 ? -6.206 3.809 -14.581 1.00 73.25 112 ARG A CA 1
ATOM 932 C C . ARG A 1 112 ? -7.057 2.741 -13.898 1.00 73.25 112 ARG A C 1
ATOM 934 O O . ARG A 1 112 ? -6.574 1.635 -13.731 1.00 73.25 112 ARG A O 1
ATOM 941 N N . ARG A 1 113 ? -8.286 3.085 -13.500 1.00 71.44 113 ARG A N 1
ATOM 942 C CA . ARG A 1 113 ? -9.213 2.177 -12.801 1.00 71.44 113 ARG A CA 1
ATOM 943 C C . ARG A 1 113 ? -10.077 1.329 -13.735 1.00 71.44 113 ARG A C 1
ATOM 945 O O . ARG A 1 113 ? -10.804 0.477 -13.254 1.00 71.44 113 ARG A O 1
ATOM 952 N N . ARG A 1 114 ? -10.063 1.608 -15.040 1.00 79.94 114 ARG A N 1
ATOM 953 C CA . ARG A 1 114 ? -10.852 0.859 -16.020 1.00 79.94 114 ARG A CA 1
ATOM 954 C C . ARG A 1 114 ? -10.160 -0.461 -16.348 1.00 79.94 114 ARG A C 1
ATOM 956 O O . ARG A 1 114 ? -9.004 -0.441 -16.773 1.00 79.94 114 ARG A O 1
ATOM 963 N N . ASP A 1 115 ? -10.917 -1.547 -16.275 1.00 82.75 115 ASP A N 1
ATOM 964 C CA . ASP A 1 115 ? -10.504 -2.839 -16.810 1.00 82.75 115 ASP A CA 1
ATOM 965 C C . ASP A 1 115 ? -10.419 -2.770 -18.336 1.00 82.75 115 ASP A C 1
ATOM 967 O O . ASP A 1 115 ? -11.331 -2.297 -19.025 1.00 82.75 115 ASP A O 1
ATOM 971 N N . LEU A 1 116 ? -9.268 -3.177 -18.865 1.00 85.25 116 LEU A N 1
ATOM 972 C CA . LEU A 1 116 ? -9.036 -3.219 -20.301 1.00 85.25 116 LEU A CA 1
ATOM 973 C C . LEU A 1 116 ? -9.440 -4.572 -20.866 1.00 85.25 116 LEU A C 1
ATOM 975 O O . LEU A 1 116 ? -9.131 -5.611 -20.289 1.00 85.25 116 LEU A O 1
ATOM 979 N N . THR A 1 117 ? -10.042 -4.545 -22.051 1.00 92.44 117 THR A N 1
ATOM 980 C CA . THR A 1 117 ? -10.293 -5.764 -22.822 1.00 92.44 117 THR A CA 1
ATOM 981 C C . THR A 1 117 ? -8.981 -6.363 -23.329 1.00 92.44 117 THR A C 1
ATOM 983 O O . THR A 1 117 ? -7.976 -5.667 -23.507 1.00 92.44 117 THR A O 1
ATOM 986 N N . GLU A 1 118 ? -8.980 -7.663 -23.620 1.00 92.56 118 GLU A N 1
ATOM 987 C CA . GLU A 1 118 ? -7.779 -8.354 -24.095 1.00 92.56 118 GLU A CA 1
ATOM 988 C C . GLU A 1 118 ? -7.233 -7.755 -25.408 1.00 92.56 118 GLU A C 1
ATOM 990 O O . GLU A 1 118 ? -6.018 -7.611 -25.577 1.00 92.56 118 GLU A O 1
ATOM 995 N N . SER A 1 119 ? -8.126 -7.332 -26.310 1.00 94.12 119 SER A N 1
ATOM 996 C CA . SER A 1 119 ? -7.768 -6.660 -27.565 1.00 94.12 119 SER A CA 1
ATOM 997 C C . SER A 1 119 ? -7.045 -5.329 -27.315 1.00 94.12 119 SER A C 1
ATOM 999 O O . SER A 1 119 ? -5.939 -5.115 -27.822 1.00 94.12 119 SER A O 1
ATOM 1001 N N . GLU A 1 120 ? -7.588 -4.474 -26.438 1.00 89.38 120 GLU A N 1
ATOM 1002 C CA . GLU A 1 120 ? -6.960 -3.194 -26.078 1.00 89.38 120 GLU A CA 1
ATOM 1003 C C . GLU A 1 120 ? -5.597 -3.399 -25.387 1.00 89.38 120 GLU A C 1
ATOM 1005 O O . GLU A 1 120 ? -4.655 -2.624 -25.597 1.00 89.38 120 GLU A O 1
ATOM 1010 N N . ILE A 1 121 ? -5.453 -4.451 -24.570 1.00 91.06 121 ILE A N 1
ATOM 1011 C CA . ILE A 1 121 ? -4.171 -4.813 -23.948 1.00 91.06 121 ILE A CA 1
ATOM 1012 C C . ILE A 1 121 ? -3.150 -5.204 -25.023 1.00 91.06 121 ILE A C 1
ATOM 1014 O O . ILE A 1 121 ? -2.017 -4.702 -25.004 1.00 91.06 121 ILE A O 1
ATOM 1018 N N . LYS A 1 122 ? -3.528 -6.070 -25.974 1.00 94.94 122 LYS A N 1
ATOM 1019 C CA . LYS A 1 122 ? -2.660 -6.500 -27.086 1.00 94.94 122 LYS A CA 1
ATOM 1020 C C . LYS A 1 122 ? -2.213 -5.310 -27.934 1.00 94.94 122 LYS A C 1
ATOM 1022 O O . LYS A 1 122 ? -1.018 -5.183 -28.231 1.00 94.94 122 LYS A O 1
ATOM 1027 N N . GLU A 1 123 ? -3.129 -4.403 -28.253 1.00 95.06 123 GLU A N 1
ATOM 1028 C CA . GLU A 1 123 ? -2.838 -3.191 -29.016 1.00 95.06 123 GLU A CA 1
ATOM 1029 C C . GLU A 1 123 ? -1.867 -2.263 -28.270 1.00 95.06 123 GLU A C 1
ATOM 1031 O O . GLU A 1 123 ? -0.816 -1.890 -28.807 1.00 95.06 123 GLU A O 1
ATOM 1036 N N . ARG A 1 124 ? -2.124 -1.965 -26.988 1.00 91.56 124 ARG A N 1
ATOM 1037 C CA . ARG A 1 124 ? -1.206 -1.152 -26.170 1.00 91.56 124 ARG A CA 1
ATOM 1038 C C . ARG A 1 124 ? 0.186 -1.772 -26.080 1.00 91.56 124 ARG A C 1
ATOM 1040 O O . ARG A 1 124 ? 1.183 -1.063 -26.236 1.00 91.56 124 ARG A O 1
ATOM 1047 N N . ARG A 1 125 ? 0.282 -3.091 -25.886 1.00 94.19 125 ARG A N 1
ATOM 1048 C CA . ARG A 1 125 ? 1.566 -3.815 -25.866 1.00 94.19 125 ARG A CA 1
ATOM 1049 C C . ARG A 1 125 ? 2.288 -3.736 -27.214 1.00 94.19 125 ARG A C 1
ATOM 1051 O O . ARG A 1 125 ? 3.514 -3.620 -27.238 1.00 94.19 125 ARG A O 1
ATOM 1058 N N . LYS A 1 126 ? 1.570 -3.777 -28.343 1.00 97.06 126 LYS A N 1
ATOM 1059 C CA . LYS A 1 126 ? 2.145 -3.572 -29.688 1.00 97.06 126 LYS A CA 1
ATOM 1060 C C . LYS A 1 126 ? 2.739 -2.167 -29.826 1.00 97.06 126 LYS A C 1
ATOM 1062 O O . LYS A 1 126 ? 3.893 -2.036 -30.233 1.00 97.06 126 LYS A O 1
ATOM 1067 N N . ILE A 1 127 ? 2.008 -1.134 -29.403 1.00 96.56 127 ILE A N 1
ATOM 1068 C CA . ILE A 1 127 ? 2.481 0.260 -29.431 1.00 96.56 127 ILE A CA 1
ATOM 1069 C C . ILE A 1 127 ? 3.742 0.434 -28.573 1.00 96.56 127 ILE A C 1
ATOM 1071 O O . ILE A 1 127 ? 4.720 1.026 -29.031 1.00 96.56 127 ILE A O 1
ATOM 1075 N N . ILE A 1 128 ? 3.751 -0.103 -27.348 1.00 94.44 128 ILE A N 1
ATOM 1076 C CA . ILE A 1 128 ? 4.912 -0.030 -26.444 1.00 94.44 128 ILE A CA 1
ATOM 1077 C C . ILE A 1 128 ? 6.136 -0.696 -27.082 1.00 94.44 128 ILE A C 1
ATOM 1079 O O . ILE A 1 128 ? 7.202 -0.081 -27.141 1.00 94.44 128 ILE A O 1
ATOM 1083 N N . ARG A 1 129 ? 5.985 -1.907 -27.636 1.00 96.69 129 ARG A N 1
ATOM 1084 C CA . ARG A 1 129 ? 7.075 -2.603 -28.341 1.00 96.69 129 ARG A CA 1
ATOM 1085 C C . ARG A 1 129 ? 7.639 -1.766 -29.488 1.00 96.69 129 ARG A C 1
ATOM 1087 O O . ARG A 1 129 ? 8.857 -1.634 -29.595 1.00 96.69 129 ARG A O 1
ATOM 1094 N N . ASN A 1 130 ? 6.781 -1.157 -30.304 1.00 97.25 130 ASN A N 1
ATOM 1095 C CA . ASN A 1 130 ? 7.212 -0.311 -31.419 1.00 97.25 130 ASN A CA 1
ATOM 1096 C C . ASN A 1 130 ? 7.971 0.935 -30.941 1.00 97.25 130 ASN A C 1
ATOM 1098 O O . ASN A 1 130 ? 9.005 1.280 -31.516 1.00 97.25 130 ASN A O 1
ATOM 1102 N N . LYS A 1 131 ? 7.521 1.573 -29.852 1.00 96.00 131 LYS A N 1
ATOM 1103 C CA . LYS A 1 131 ? 8.237 2.701 -29.231 1.00 96.00 131 LYS A CA 1
ATOM 1104 C C . LYS A 1 131 ? 9.625 2.291 -28.742 1.00 96.00 131 LYS A C 1
ATOM 1106 O O . LYS A 1 131 ? 10.599 2.988 -29.027 1.00 96.00 131 LYS A O 1
ATOM 1111 N N . CYS A 1 132 ? 9.735 1.147 -28.067 1.00 96.38 132 CYS A N 1
ATOM 1112 C CA . CYS A 1 132 ? 11.020 0.615 -27.616 1.00 96.38 132 CYS A CA 1
ATOM 1113 C C . CYS A 1 132 ? 11.954 0.318 -28.797 1.00 96.38 132 CYS A C 1
ATOM 1115 O O . CYS A 1 132 ? 13.107 0.748 -28.779 1.00 96.38 132 CYS A O 1
ATOM 1117 N N . LYS A 1 133 ? 11.451 -0.335 -29.855 1.00 96.00 133 LYS A N 1
ATOM 1118 C CA . LYS A 1 133 ? 12.218 -0.585 -31.088 1.00 96.00 133 LYS A CA 1
ATOM 1119 C C . LYS A 1 133 ? 12.738 0.717 -31.702 1.00 96.00 133 LYS A C 1
ATOM 1121 O O . LYS A 1 133 ? 13.931 0.825 -31.973 1.00 96.00 133 LYS A O 1
ATOM 1126 N N . ARG A 1 134 ? 11.879 1.733 -31.849 1.00 94.88 134 ARG A N 1
ATOM 1127 C CA . ARG A 1 134 ? 12.264 3.043 -32.402 1.00 94.88 134 ARG A CA 1
ATOM 1128 C C . ARG A 1 134 ? 13.328 3.741 -31.554 1.00 94.88 134 ARG A C 1
ATOM 1130 O O . ARG A 1 134 ? 14.292 4.254 -32.111 1.00 94.88 134 ARG A O 1
ATOM 1137 N N . LYS A 1 135 ? 13.201 3.725 -30.220 1.00 96.00 135 LYS A N 1
ATOM 1138 C CA . LYS A 1 135 ? 14.214 4.279 -29.301 1.00 96.00 135 LYS A CA 1
ATOM 1139 C C . LYS A 1 135 ? 15.591 3.658 -29.549 1.00 96.00 135 LYS A C 1
ATOM 1141 O O . LYS A 1 135 ? 16.581 4.381 -29.654 1.00 96.00 135 LYS A O 1
ATOM 1146 N N . TRP A 1 136 ? 15.653 2.331 -29.659 1.00 93.25 136 TRP A N 1
ATOM 1147 C CA . TRP A 1 136 ? 16.905 1.618 -29.908 1.00 93.25 136 TRP A CA 1
ATOM 1148 C C . TRP A 1 136 ? 17.459 1.864 -31.308 1.00 93.25 136 TRP A C 1
ATOM 1150 O O . TRP A 1 136 ? 18.664 2.052 -31.444 1.00 93.25 136 TRP A O 1
ATOM 1160 N N . LEU A 1 137 ? 16.601 1.940 -32.325 1.00 93.94 137 LEU A N 1
ATOM 1161 C CA . LEU A 1 137 ? 17.011 2.257 -33.691 1.00 93.94 137 LEU A CA 1
ATOM 1162 C C . LEU A 1 137 ? 17.635 3.657 -33.781 1.00 93.94 137 LEU A C 1
ATOM 1164 O O . LEU A 1 137 ? 18.724 3.806 -34.325 1.00 93.94 137 LEU A O 1
ATOM 1168 N N . LEU A 1 138 ? 17.019 4.662 -33.151 1.00 92.19 138 LEU A N 1
ATOM 1169 C CA . LEU A 1 138 ? 17.584 6.014 -33.062 1.00 92.19 138 LEU A CA 1
ATOM 1170 C C . LEU A 1 138 ? 18.900 6.045 -32.269 1.00 92.19 138 LEU A C 1
ATOM 1172 O O . LEU A 1 138 ? 19.826 6.767 -32.632 1.00 92.19 138 LEU A O 1
ATOM 1176 N N . LYS A 1 139 ? 19.018 5.256 -31.191 1.00 91.00 139 LYS A N 1
ATOM 1177 C CA . LYS A 1 139 ? 20.278 5.125 -30.440 1.00 91.00 139 LYS A CA 1
ATOM 1178 C C . LYS A 1 139 ? 21.384 4.509 -31.306 1.00 91.00 139 LYS A C 1
ATOM 1180 O O . LYS A 1 139 ? 22.471 5.073 -31.348 1.00 91.00 139 LYS A O 1
ATOM 1185 N N . LYS A 1 140 ? 21.102 3.419 -32.028 1.00 88.06 140 LYS A N 1
ATOM 1186 C CA . LYS A 1 140 ? 22.051 2.791 -32.965 1.00 88.06 140 LYS A CA 1
ATOM 1187 C C . LYS A 1 140 ? 22.452 3.742 -34.094 1.00 88.06 140 LYS A C 1
ATOM 1189 O O . LYS A 1 140 ? 23.633 3.855 -34.383 1.00 88.06 140 LYS A O 1
ATOM 1194 N N . GLY A 1 141 ? 21.501 4.482 -34.666 1.00 88.38 141 GLY A N 1
ATOM 1195 C CA . GLY A 1 141 ? 21.787 5.483 -35.696 1.00 88.38 141 GLY A CA 1
ATOM 1196 C C . GLY A 1 141 ? 22.748 6.576 -35.218 1.00 88.38 141 GLY A C 1
ATOM 1197 O O . GLY A 1 141 ? 23.666 6.936 -35.946 1.00 88.38 141 GLY A O 1
ATOM 1198 N N . ARG A 1 142 ? 22.597 7.062 -33.977 1.00 86.81 142 ARG A N 1
ATOM 1199 C CA . ARG A 1 142 ? 23.552 8.015 -33.380 1.00 86.81 142 ARG A CA 1
ATOM 1200 C C . ARG A 1 142 ? 24.950 7.415 -33.216 1.00 86.81 142 ARG A C 1
ATOM 1202 O O . ARG A 1 142 ? 25.920 8.070 -33.565 1.00 86.81 142 ARG A O 1
ATOM 1209 N N . LEU A 1 143 ? 25.048 6.175 -32.737 1.00 80.44 143 LEU A N 1
ATOM 1210 C CA . LEU A 1 143 ? 26.333 5.482 -32.578 1.00 80.44 143 LEU A CA 1
ATOM 1211 C C . LEU A 1 143 ? 27.033 5.228 -33.920 1.00 80.44 143 LEU A C 1
ATOM 1213 O O . LEU A 1 143 ? 28.235 5.431 -34.024 1.00 80.44 143 LEU A O 1
ATOM 1217 N N . ASN A 1 144 ? 26.289 4.838 -34.956 1.00 77.81 144 ASN A N 1
ATOM 1218 C CA . ASN A 1 144 ? 26.857 4.628 -36.289 1.00 77.81 144 ASN A CA 1
ATOM 1219 C C . ASN A 1 144 ? 27.362 5.933 -36.915 1.00 77.81 144 ASN A C 1
ATOM 1221 O O . ASN A 1 144 ? 28.390 5.916 -37.580 1.00 77.81 144 ASN A O 1
ATOM 1225 N N . LYS A 1 145 ? 26.679 7.063 -36.677 1.00 72.19 145 LYS A N 1
ATOM 1226 C CA . LYS A 1 145 ? 27.182 8.378 -37.099 1.00 72.19 145 LYS A CA 1
ATOM 1227 C C . LYS A 1 145 ? 28.517 8.716 -36.439 1.00 72.19 145 LYS A C 1
ATOM 1229 O O . LYS A 1 145 ? 29.383 9.228 -37.125 1.00 72.19 145 LYS A O 1
ATOM 1234 N N . LEU A 1 146 ? 28.691 8.404 -35.151 1.00 69.44 146 LEU A N 1
ATOM 1235 C CA . LEU A 1 146 ? 29.958 8.625 -34.441 1.00 69.44 146 LEU A CA 1
ATOM 1236 C C . LEU A 1 146 ? 31.086 7.743 -34.997 1.00 69.44 146 LEU A C 1
ATOM 1238 O O . LEU A 1 146 ? 32.158 8.255 -35.282 1.00 69.44 146 LEU A O 1
ATOM 1242 N N . LYS A 1 147 ? 30.816 6.456 -35.252 1.00 60.81 147 LYS A N 1
ATOM 1243 C CA . LYS A 1 147 ? 31.798 5.536 -35.856 1.00 60.81 147 LYS A CA 1
ATOM 1244 C C . LYS A 1 147 ? 32.230 5.930 -37.268 1.00 60.81 147 LYS A C 1
ATOM 1246 O O . LYS A 1 147 ? 33.347 5.635 -37.661 1.00 60.81 147 LYS A O 1
ATOM 1251 N N . TRP A 1 148 ? 31.361 6.579 -38.044 1.00 55.22 148 TRP A N 1
ATOM 1252 C CA . TRP A 1 148 ? 31.717 7.044 -39.389 1.00 55.22 148 TRP A CA 1
ATOM 1253 C C . TRP A 1 148 ? 32.812 8.124 -39.362 1.00 55.22 148 TRP A C 1
ATOM 1255 O O . TRP A 1 148 ? 33.642 8.158 -40.261 1.00 55.22 148 TRP A O 1
ATOM 1265 N N . PHE A 1 149 ? 32.869 8.949 -38.308 1.00 54.47 149 PHE A N 1
ATOM 1266 C CA . PHE A 1 149 ? 33.950 9.925 -38.116 1.00 54.47 149 PHE A CA 1
ATOM 1267 C C . PHE A 1 149 ? 35.289 9.282 -37.714 1.00 54.47 149 PHE A C 1
ATOM 1269 O O . PHE A 1 149 ? 36.329 9.862 -37.993 1.00 54.47 149 PHE A O 1
ATOM 1276 N N . GLU A 1 150 ? 35.284 8.092 -37.107 1.00 56.28 150 GLU A N 1
ATOM 1277 C CA . GLU A 1 150 ? 36.507 7.370 -36.707 1.00 56.28 150 GLU A CA 1
ATOM 1278 C C . GLU A 1 150 ? 37.212 6.668 -37.883 1.00 56.28 150 GLU A C 1
ATOM 1280 O O . GLU A 1 150 ? 38.350 6.249 -37.738 1.00 56.28 150 GLU A O 1
ATOM 1285 N N . VAL A 1 151 ? 36.550 6.522 -39.038 1.00 57.91 151 VAL A N 1
ATOM 1286 C CA . VAL A 1 151 ? 37.090 5.824 -40.227 1.00 57.91 151 VAL A CA 1
ATOM 1287 C C . VAL A 1 151 ? 37.717 6.798 -41.245 1.00 57.91 151 VAL A C 1
ATOM 1289 O O . VAL A 1 151 ? 38.314 6.364 -42.223 1.00 57.91 151 VAL A O 1
ATOM 1292 N N . ILE A 1 152 ? 37.573 8.113 -41.044 1.00 54.81 152 ILE A N 1
ATOM 1293 C CA . ILE A 1 152 ? 38.030 9.163 -41.981 1.00 54.81 152 ILE A CA 1
ATOM 1294 C C . ILE A 1 152 ? 39.330 9.859 -41.504 1.00 54.81 152 ILE A C 1
ATOM 1296 O O . ILE A 1 152 ? 39.862 10.713 -42.208 1.00 54.81 152 ILE A O 1
ATOM 1300 N N . LEU A 1 153 ? 39.876 9.471 -40.346 1.00 45.34 153 LEU A N 1
ATOM 1301 C CA . LEU A 1 153 ? 41.212 9.857 -39.861 1.00 45.34 153 LEU A CA 1
ATOM 1302 C C . LEU A 1 153 ? 42.184 8.687 -40.022 1.00 45.34 153 LEU A C 1
ATOM 1304 O O . LEU A 1 153 ? 43.356 8.962 -40.355 1.00 45.34 153 LEU A O 1
#

Secondary structure (DSSP, 8-state):
-PBPTTT--BHHHH--EEE-TTS-EEEHHHHHT-SSSB-TTT--B----HHHHHHHHHTT---S---------TT--SS-----------------------HHHHHHHHHHHSPPPHHHHHHHHHHHHHHHHHHHHHHHHHHHHHHHHHT--

Solvent-accessible surface area (backbone atoms only — not comparable to full-atom values): 9994 Å² total; per-residue (Å²): 135,65,57,20,93,85,78,71,44,57,33,92,82,75,36,62,76,41,70,46,100,84,74,50,69,38,33,43,66,58,65,64,65,50,75,54,63,46,41,90,86,81,62,50,74,58,82,79,52,74,71,52,51,52,54,21,57,76,68,70,54,67,73,65,73,74,68,72,80,75,78,72,68,84,83,77,78,82,84,75,86,84,81,79,94,71,94,73,86,79,92,72,87,73,72,77,74,71,72,71,63,52,75,66,54,49,51,52,54,54,63,69,74,51,87,74,54,71,67,60,50,54,51,52,53,51,54,51,51,51,52,53,52,50,54,52,51,55,50,50,52,55,51,53,58,55,54,57,63,69,74,77,114